Protein AF-A0A1B6MIZ5-F1 (afdb_monomer)

Sequence (122 aa):
IVLDSMLKQICHKNEVNVYGFLRHIRTQRNFLVQTEEQYIFIHDALLEAITCSESSLSAECLAHLLNTSALSDRSHQHWKKLETHFQALTAFQPKDYNLVSANKACNQLKNRSQQFVPVECS

InterPro domains:
  IPR000242 Tyrosine-specific protein phosphatase, PTPase domain [PF00102] (1-48)
  IPR000242 Tyrosine-specific protein phosphatase, PTPase domain [PR00700] (16-31)
  IPR000242 Tyrosine-specific protein phosphatase, PTPase domain [PR00700] (32-42)
  IPR000242 Tyrosine-specific protein phosphatase, PTPase domain [PS50055] (1-49)
  IPR000387 Tyrosine-specific protein phosphatases domain [PS50056] (1-40)
  IPR029021 Protein-tyrosine phosphatase-like [G3DSA:3.90.190.10] (1-64)
  IPR029021 Protein-tyrosine phosphatase-like [SSF52799] (1-52)
  IPR050348 Protein-Tyrosine Phosphatase [PTHR19134] (1-120)

Structure (mmCIF, N/CA/C/O backbone):
data_AF-A0A1B6MIZ5-F1
#
_entry.id   AF-A0A1B6MIZ5-F1
#
loop_
_atom_site.group_PDB
_atom_site.id
_atom_site.type_symbol
_atom_site.label_atom_id
_atom_site.label_alt_id
_atom_site.label_comp_id
_atom_site.label_asym_id
_atom_site.label_entity_id
_atom_site.label_seq_id
_atom_site.pdbx_PDB_ins_code
_atom_site.Cartn_x
_atom_site.Cartn_y
_atom_site.Cartn_z
_atom_site.occupancy
_atom_site.B_iso_or_equiv
_atom_site.auth_seq_id
_atom_site.auth_comp_id
_atom_site.auth_asym_id
_atom_site.auth_atom_id
_atom_site.pdbx_PDB_model_num
ATOM 1 N N . ILE A 1 1 ? 9.109 -10.045 -6.317 1.00 88.12 1 ILE A N 1
ATOM 2 C CA . ILE A 1 1 ? 9.314 -10.299 -7.768 1.00 88.12 1 ILE A CA 1
ATOM 3 C C . ILE A 1 1 ? 8.473 -9.343 -8.607 1.00 88.12 1 ILE A C 1
ATOM 5 O O . ILE A 1 1 ? 9.062 -8.491 -9.251 1.00 88.12 1 ILE A O 1
ATOM 9 N N . VAL A 1 2 ? 7.133 -9.432 -8.572 1.00 92.06 2 VAL A N 1
ATOM 10 C CA . VAL A 1 2 ? 6.260 -8.570 -9.398 1.00 92.06 2 VAL A CA 1
ATOM 11 C C . VAL A 1 2 ? 6.447 -7.089 -9.070 1.00 92.06 2 VAL A C 1
ATOM 13 O O . VAL A 1 2 ? 6.772 -6.331 -9.974 1.00 92.06 2 VAL A O 1
ATOM 16 N N . LEU A 1 3 ? 6.344 -6.700 -7.791 1.00 94.56 3 LEU A N 1
ATOM 17 C CA . LEU A 1 3 ? 6.555 -5.310 -7.363 1.00 94.56 3 LEU A CA 1
ATOM 18 C C . LEU A 1 3 ? 7.910 -4.762 -7.815 1.00 94.56 3 LEU A C 1
ATOM 20 O O . LEU A 1 3 ? 7.952 -3.777 -8.532 1.00 94.56 3 LEU A O 1
ATOM 24 N N . ASP A 1 4 ? 9.005 -5.451 -7.489 1.00 94.00 4 ASP A N 1
ATOM 25 C CA . ASP A 1 4 ? 10.358 -5.049 -7.903 1.00 94.00 4 ASP A CA 1
ATOM 26 C C . ASP A 1 4 ? 10.488 -4.854 -9.427 1.00 94.00 4 ASP A C 1
ATOM 28 O O . ASP A 1 4 ? 11.039 -3.858 -9.889 1.00 94.00 4 ASP A O 1
ATOM 32 N N . SER A 1 5 ? 9.934 -5.773 -10.225 1.00 94.56 5 SER A N 1
ATOM 33 C CA . SER A 1 5 ? 9.998 -5.675 -11.689 1.00 94.56 5 SER A CA 1
ATOM 34 C C . SER A 1 5 ? 9.150 -4.524 -12.235 1.00 94.56 5 SER A C 1
ATOM 36 O O . SER A 1 5 ? 9.586 -3.822 -13.145 1.00 94.56 5 SER A O 1
ATOM 38 N N . MET A 1 6 ? 7.959 -4.308 -11.674 1.00 95.94 6 MET A N 1
ATOM 39 C CA . MET A 1 6 ? 7.064 -3.225 -12.086 1.00 95.94 6 MET A CA 1
ATOM 40 C C . MET A 1 6 ? 7.591 -1.856 -11.661 1.00 95.94 6 MET A C 1
ATOM 42 O O . MET A 1 6 ? 7.566 -0.940 -12.474 1.00 95.94 6 MET A O 1
ATOM 46 N N . LEU A 1 7 ? 8.166 -1.726 -10.463 1.00 94.31 7 LEU A N 1
ATOM 47 C CA . LEU A 1 7 ? 8.833 -0.498 -10.024 1.00 94.31 7 LEU A CA 1
ATOM 48 C C . LEU A 1 7 ? 9.999 -0.142 -10.948 1.00 94.31 7 LEU A C 1
ATOM 50 O O . LEU A 1 7 ? 10.086 0.987 -11.422 1.00 94.31 7 LEU A O 1
ATOM 54 N N . LYS A 1 8 ? 10.847 -1.117 -11.304 1.00 93.56 8 LYS A N 1
ATOM 55 C CA . LYS A 1 8 ? 11.912 -0.902 -12.297 1.00 93.56 8 LYS A CA 1
ATOM 56 C C . LYS A 1 8 ? 11.345 -0.456 -13.642 1.00 93.56 8 LYS A C 1
ATOM 58 O O . LYS A 1 8 ? 11.906 0.446 -14.257 1.00 93.56 8 LYS A O 1
ATOM 63 N N . GLN A 1 9 ? 10.256 -1.060 -14.111 1.00 94.00 9 GLN A N 1
ATOM 64 C CA . GLN A 1 9 ? 9.638 -0.676 -15.379 1.00 94.00 9 GLN A CA 1
ATOM 65 C C . GLN A 1 9 ? 9.093 0.757 -15.346 1.00 94.00 9 GLN A C 1
ATOM 67 O O . GLN A 1 9 ? 9.351 1.509 -16.283 1.00 94.00 9 GLN A O 1
ATOM 72 N N . ILE A 1 10 ? 8.429 1.149 -14.257 1.00 93.81 10 ILE A N 1
ATOM 73 C CA . ILE A 1 10 ? 7.947 2.517 -14.042 1.00 93.81 10 ILE A CA 1
ATOM 74 C C . ILE A 1 10 ? 9.124 3.497 -14.093 1.00 93.81 10 ILE A C 1
ATOM 76 O O . ILE A 1 10 ? 9.085 4.444 -14.871 1.00 93.81 10 ILE A O 1
ATOM 80 N N . CYS A 1 11 ? 10.213 3.226 -13.367 1.00 90.75 11 CYS A N 1
ATOM 81 C CA . CYS A 1 11 ? 11.382 4.109 -13.357 1.00 90.75 11 CYS A CA 1
ATOM 82 C C . CYS A 1 11 ? 12.042 4.280 -14.736 1.00 90.75 11 CYS A C 1
ATOM 84 O O . CYS A 1 11 ? 12.526 5.363 -15.045 1.00 90.75 11 CYS A O 1
ATOM 86 N N . HIS A 1 12 ? 12.099 3.226 -15.559 1.00 93.00 12 HIS A N 1
ATOM 87 C CA . HIS A 1 12 ? 12.828 3.269 -16.836 1.00 93.00 12 HIS A CA 1
ATOM 88 C C . HIS A 1 12 ? 11.960 3.658 -18.035 1.00 93.00 12 HIS A C 1
ATOM 90 O O . HIS A 1 12 ? 12.479 4.200 -19.008 1.00 93.00 12 HIS A O 1
ATOM 96 N N . LYS A 1 13 ? 10.670 3.312 -18.013 1.00 93.81 13 LYS A N 1
ATOM 97 C CA . LYS A 1 13 ? 9.771 3.418 -19.174 1.00 93.81 13 LYS A CA 1
ATOM 98 C C . LYS A 1 13 ? 8.530 4.263 -18.913 1.00 93.81 13 LYS A C 1
ATOM 100 O O . LYS A 1 13 ? 7.804 4.530 -19.859 1.00 93.81 13 LYS A O 1
ATOM 105 N N . ASN A 1 14 ? 8.285 4.666 -17.665 1.00 91.94 14 ASN A N 1
ATOM 106 C CA . ASN A 1 14 ? 7.060 5.346 -17.248 1.00 91.94 14 ASN A CA 1
ATOM 107 C C . ASN A 1 14 ? 5.778 4.573 -17.627 1.00 91.94 14 ASN A C 1
ATOM 109 O O . ASN A 1 14 ? 4.762 5.150 -18.001 1.00 91.94 14 ASN A O 1
ATOM 113 N N . GLU A 1 15 ? 5.843 3.242 -17.555 1.00 93.50 15 GLU A N 1
ATOM 114 C CA . GLU A 1 15 ? 4.757 2.334 -17.923 1.00 93.50 15 GLU A CA 1
ATOM 115 C C . GLU A 1 15 ? 4.625 1.208 -16.897 1.00 93.50 15 GLU A C 1
ATOM 117 O O . GLU A 1 15 ? 5.615 0.751 -16.320 1.00 93.50 15 GLU A O 1
ATOM 122 N N . VAL A 1 16 ? 3.405 0.692 -16.735 1.00 94.56 16 VAL A N 1
ATOM 123 C CA . VAL A 1 16 ? 3.110 -0.458 -15.875 1.00 94.56 16 VAL A CA 1
ATOM 124 C C . VAL A 1 16 ? 2.227 -1.466 -16.615 1.00 94.56 16 VAL A C 1
ATOM 126 O O . VAL A 1 16 ? 1.235 -1.103 -17.241 1.00 94.56 16 VAL A O 1
ATOM 129 N N . ASN A 1 17 ? 2.584 -2.754 -16.563 1.00 94.88 17 ASN A N 1
ATOM 130 C CA . ASN A 1 17 ? 1.787 -3.831 -17.159 1.00 94.88 17 ASN A CA 1
ATOM 131 C C . ASN A 1 17 ? 1.808 -5.088 -16.278 1.00 94.88 17 ASN A C 1
ATOM 133 O O . ASN A 1 17 ? 2.443 -6.098 -16.600 1.00 94.88 17 ASN A O 1
ATOM 137 N N . VAL A 1 18 ? 1.089 -5.021 -15.155 1.00 95.62 18 VAL A N 1
ATOM 138 C CA . VAL A 1 18 ? 1.015 -6.110 -14.167 1.00 95.62 18 VAL A CA 1
ATOM 139 C C . VAL A 1 18 ? 0.460 -7.396 -14.790 1.00 95.62 18 VAL A C 1
ATOM 141 O O . VAL A 1 18 ? 1.012 -8.476 -14.573 1.00 95.62 18 VAL A O 1
ATOM 144 N N . TYR A 1 19 ? -0.594 -7.292 -15.607 1.00 95.25 19 TYR A N 1
ATOM 145 C CA . TYR A 1 19 ? -1.225 -8.442 -16.259 1.00 95.25 19 TYR A CA 1
ATOM 146 C C . TYR A 1 19 ? -0.266 -9.161 -17.214 1.00 95.25 19 TYR A C 1
ATOM 148 O O . TYR A 1 19 ? -0.063 -10.372 -17.100 1.00 95.25 19 TYR A O 1
ATOM 156 N N . GLY A 1 20 ? 0.348 -8.419 -18.140 1.00 94.81 20 GLY A N 1
ATOM 157 C CA . GLY A 1 20 ? 1.277 -8.969 -19.124 1.00 94.81 20 GLY A CA 1
ATOM 158 C C . GLY A 1 20 ? 2.493 -9.607 -18.458 1.00 94.81 20 GLY A C 1
ATOM 159 O O . GLY A 1 20 ? 2.891 -10.713 -18.829 1.00 94.81 20 GLY A O 1
ATOM 160 N N . PHE A 1 21 ? 3.022 -8.963 -17.415 1.00 95.00 21 PHE A N 1
ATOM 161 C CA . PHE A 1 21 ? 4.129 -9.499 -16.631 1.00 95.00 21 PHE A CA 1
ATOM 162 C C . PHE A 1 21 ? 3.759 -10.807 -15.922 1.00 95.00 21 PHE A C 1
ATOM 164 O O . PHE A 1 21 ? 4.483 -11.797 -16.036 1.00 95.00 21 PHE A O 1
ATOM 171 N N . LEU A 1 22 ? 2.611 -10.848 -15.235 1.00 95.12 22 LEU A N 1
ATOM 172 C CA . LEU A 1 22 ? 2.138 -12.053 -14.551 1.00 95.12 22 LEU A CA 1
ATOM 173 C C . LEU A 1 22 ? 1.857 -13.201 -15.521 1.00 95.12 22 LEU A C 1
ATOM 175 O O . LEU A 1 22 ? 2.208 -14.344 -15.229 1.00 95.12 22 LEU A O 1
ATOM 179 N N . ARG A 1 23 ? 1.265 -12.908 -16.685 1.00 94.44 23 ARG A N 1
ATOM 180 C CA . ARG A 1 23 ? 1.041 -13.898 -17.744 1.00 94.44 23 ARG A CA 1
ATOM 181 C C . ARG A 1 23 ? 2.357 -14.511 -18.219 1.00 94.44 23 ARG A C 1
ATOM 183 O O . ARG A 1 23 ? 2.422 -15.724 -18.380 1.00 94.44 23 ARG A O 1
ATOM 190 N N . HIS A 1 24 ? 3.391 -13.693 -18.416 1.00 94.12 24 HIS A N 1
ATOM 191 C CA . HIS A 1 24 ? 4.708 -14.164 -18.836 1.00 94.12 24 HIS A CA 1
ATOM 192 C C . HIS A 1 24 ? 5.397 -14.998 -17.749 1.00 94.12 24 HIS A C 1
ATOM 194 O O . HIS A 1 24 ? 5.799 -16.128 -17.996 1.00 94.12 24 HIS A O 1
ATOM 200 N N . ILE A 1 25 ? 5.505 -14.491 -16.521 1.00 93.44 25 ILE A N 1
ATOM 201 C CA . ILE A 1 25 ? 6.286 -15.178 -15.482 1.00 93.44 25 ILE A CA 1
ATOM 202 C C . ILE A 1 25 ? 5.623 -16.473 -14.990 1.00 93.44 25 ILE A C 1
ATOM 204 O O . ILE A 1 25 ? 6.315 -17.401 -14.566 1.00 93.44 25 ILE A O 1
ATOM 208 N N . ARG A 1 26 ? 4.293 -16.589 -15.112 1.00 95.00 26 ARG A N 1
ATOM 209 C CA . ARG A 1 26 ? 3.576 -17.839 -14.832 1.00 95.00 26 ARG A CA 1
ATOM 210 C C . ARG A 1 26 ? 3.954 -18.976 -15.780 1.00 95.00 26 ARG A C 1
ATOM 212 O O . ARG A 1 26 ? 3.794 -20.117 -15.381 1.00 95.00 26 ARG A O 1
ATOM 219 N N . THR A 1 27 ? 4.514 -18.708 -16.966 1.00 94.31 27 THR A N 1
ATOM 220 C CA . THR A 1 27 ? 5.040 -19.784 -17.830 1.00 94.31 27 THR A CA 1
ATOM 221 C C . THR A 1 27 ? 6.330 -20.399 -17.284 1.00 94.31 27 THR A C 1
ATOM 223 O O . THR A 1 27 ? 6.693 -21.496 -17.688 1.00 94.31 27 THR A O 1
ATOM 226 N N . GLN A 1 28 ? 7.042 -19.683 -16.406 1.00 92.56 28 GLN A N 1
ATOM 227 C CA . GLN A 1 28 ? 8.292 -20.128 -15.778 1.00 92.56 28 GLN A CA 1
ATOM 228 C C . GLN A 1 28 ? 8.037 -20.745 -14.399 1.00 92.56 28 GLN A C 1
ATOM 230 O O . GLN A 1 28 ? 8.697 -21.702 -14.002 1.00 92.56 28 GLN A O 1
ATOM 235 N N . ARG A 1 29 ? 7.072 -20.193 -13.651 1.00 93.50 29 ARG A N 1
ATOM 236 C CA . ARG A 1 29 ? 6.670 -20.685 -12.331 1.00 93.50 29 ARG A CA 1
ATOM 237 C C . ARG A 1 29 ? 5.162 -20.547 -12.144 1.00 93.50 29 ARG A C 1
ATOM 239 O O . ARG A 1 29 ? 4.646 -19.444 -11.957 1.00 93.50 29 ARG A O 1
ATOM 246 N N . ASN A 1 30 ? 4.470 -21.683 -12.139 1.00 83.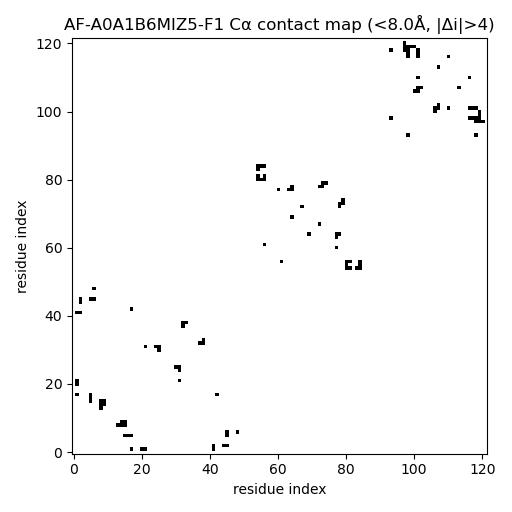31 30 ASN A N 1
ATOM 247 C CA . ASN A 1 30 ? 3.027 -21.732 -11.918 1.00 83.31 30 ASN A CA 1
ATOM 248 C C . ASN A 1 30 ? 2.653 -21.217 -10.515 1.00 83.31 30 ASN A C 1
ATOM 250 O O . ASN A 1 30 ? 3.463 -21.237 -9.586 1.00 83.31 30 ASN A O 1
ATOM 254 N N . PHE A 1 31 ? 1.400 -20.775 -10.371 1.00 83.88 31 PHE A N 1
ATOM 255 C CA . PHE A 1 31 ? 0.802 -20.333 -9.105 1.00 83.88 31 PHE A CA 1
ATOM 256 C C . PHE A 1 31 ? 1.458 -19.106 -8.441 1.00 83.88 31 PHE A C 1
ATOM 258 O O . PHE A 1 31 ? 1.404 -18.951 -7.221 1.00 83.88 31 PHE A O 1
ATOM 265 N N . LEU A 1 32 ? 2.057 -18.207 -9.228 1.00 89.12 32 LEU A N 1
ATOM 266 C CA . LEU A 1 32 ? 2.414 -16.863 -8.763 1.00 89.12 32 LEU A CA 1
ATOM 267 C C . LEU A 1 32 ? 1.166 -15.977 -8.674 1.00 89.12 32 LEU A C 1
ATOM 269 O O . LEU A 1 32 ? 0.420 -15.917 -9.652 1.00 89.12 32 LEU A O 1
ATOM 273 N N . VAL A 1 33 ? 0.996 -15.267 -7.548 1.00 91.50 33 VAL A N 1
ATOM 274 C CA . VAL A 1 33 ? -0.160 -14.398 -7.228 1.00 91.50 33 VAL A CA 1
ATOM 275 C C . VAL A 1 33 ? -1.471 -15.170 -7.377 1.00 91.50 33 VAL A C 1
ATOM 277 O O . VAL A 1 33 ? -2.016 -15.280 -8.470 1.00 91.50 33 VAL A O 1
ATOM 280 N N . GLN A 1 34 ? -1.926 -15.797 -6.299 1.00 93.00 34 GLN A N 1
ATOM 281 C CA . GLN A 1 34 ? -2.984 -16.814 -6.359 1.00 93.00 34 GLN A CA 1
ATOM 282 C C . GLN A 1 34 ? -4.367 -16.261 -6.052 1.00 93.00 34 GLN A C 1
ATOM 284 O O . GLN A 1 34 ? -5.357 -16.839 -6.490 1.00 93.00 34 GLN A O 1
ATOM 289 N N . THR A 1 35 ? -4.425 -15.164 -5.307 1.00 95.56 35 THR A N 1
ATOM 290 C CA . THR A 1 35 ? -5.680 -14.594 -4.834 1.00 95.56 35 THR A CA 1
ATOM 291 C C . THR A 1 35 ? -5.899 -13.216 -5.435 1.00 95.56 35 THR A C 1
ATOM 293 O O . THR A 1 35 ? -4.955 -12.546 -5.874 1.00 95.56 35 THR A O 1
ATOM 296 N N . GLU A 1 36 ? -7.161 -12.806 -5.476 1.00 95.38 36 GLU A N 1
ATOM 297 C CA . GLU A 1 36 ? -7.542 -11.477 -5.934 1.00 95.38 36 GLU A CA 1
ATOM 298 C C . GLU A 1 36 ? -6.923 -10.401 -5.037 1.00 95.38 36 GLU A C 1
ATOM 300 O O . GLU A 1 36 ? -6.365 -9.431 -5.538 1.00 95.38 36 GLU A O 1
ATOM 305 N N . GLU A 1 37 ? -6.890 -10.629 -3.726 1.00 95.19 37 GLU A N 1
ATOM 306 C CA . GLU A 1 37 ? -6.330 -9.704 -2.741 1.00 95.19 37 GLU A CA 1
ATOM 307 C C . GLU A 1 37 ? -4.839 -9.457 -2.985 1.00 95.19 37 GLU A C 1
ATOM 309 O O . GLU A 1 37 ? -4.378 -8.322 -2.912 1.00 95.19 37 GLU A O 1
ATOM 314 N N . GLN A 1 38 ? -4.073 -10.492 -3.348 1.00 95.50 38 GLN A N 1
ATOM 315 C CA . GLN A 1 38 ? -2.664 -10.326 -3.717 1.00 95.50 38 GLN A CA 1
ATOM 316 C C . GLN A 1 38 ? -2.499 -9.510 -5.002 1.00 95.50 38 GLN A C 1
ATOM 318 O O . GLN A 1 38 ? -1.525 -8.771 -5.144 1.00 95.50 38 GLN A O 1
ATOM 323 N N . TYR A 1 39 ? -3.418 -9.664 -5.957 1.00 96.12 39 TYR A N 1
ATOM 324 C CA . TYR A 1 39 ? -3.398 -8.904 -7.202 1.00 96.12 39 TYR A CA 1
ATOM 325 C C . TYR A 1 39 ? -3.757 -7.433 -6.962 1.00 96.12 39 TYR A C 1
ATOM 327 O O . TYR A 1 39 ? -3.043 -6.561 -7.451 1.00 96.12 39 TYR A O 1
ATOM 335 N N . ILE A 1 40 ? -4.796 -7.165 -6.165 1.00 95.94 40 ILE A N 1
ATOM 336 C CA . ILE A 1 40 ? -5.191 -5.819 -5.724 1.00 95.94 40 ILE A CA 1
ATOM 337 C C . ILE A 1 40 ? -4.031 -5.153 -4.982 1.00 95.94 40 ILE A C 1
ATOM 339 O O . ILE A 1 40 ? -3.598 -4.074 -5.376 1.00 95.94 40 ILE A O 1
ATOM 343 N N . PHE A 1 41 ? -3.434 -5.849 -4.010 1.00 96.25 41 PHE A N 1
ATOM 344 C CA . PHE A 1 41 ? -2.303 -5.338 -3.237 1.00 96.25 41 PHE A CA 1
ATOM 345 C C . PHE A 1 41 ? -1.120 -4.912 -4.116 1.00 96.25 41 PHE A C 1
ATOM 347 O O . PHE A 1 41 ? -0.451 -3.925 -3.825 1.00 96.25 41 PHE A O 1
ATOM 354 N N . ILE A 1 42 ? -0.846 -5.634 -5.209 1.00 97.00 42 ILE A N 1
ATOM 355 C CA . ILE A 1 42 ? 0.219 -5.243 -6.141 1.00 97.00 42 ILE A CA 1
ATOM 356 C C . ILE A 1 42 ? -0.087 -3.889 -6.782 1.00 97.00 42 ILE A C 1
ATOM 358 O O . ILE A 1 42 ? 0.819 -3.070 -6.899 1.00 97.00 42 ILE A O 1
ATOM 362 N N . HIS A 1 43 ? -1.328 -3.654 -7.205 1.00 97.00 43 HIS A N 1
ATOM 363 C CA . HIS A 1 43 ? -1.718 -2.369 -7.790 1.00 97.00 43 HIS A CA 1
ATOM 364 C C . HIS A 1 43 ? -1.688 -1.249 -6.756 1.00 97.00 43 HIS A C 1
ATOM 366 O O . HIS A 1 43 ? -1.118 -0.201 -7.047 1.00 97.00 43 HIS A O 1
ATOM 372 N N . ASP A 1 44 ? -2.205 -1.494 -5.553 1.00 95.38 44 ASP A N 1
ATOM 373 C CA . ASP A 1 44 ? -2.202 -0.513 -4.464 1.00 95.38 44 ASP A CA 1
ATOM 374 C C . ASP A 1 44 ? -0.772 -0.104 -4.089 1.00 95.38 44 ASP A C 1
ATOM 376 O O . ASP A 1 44 ? -0.455 1.083 -4.046 1.00 95.38 44 ASP A O 1
ATOM 380 N N . ALA A 1 45 ? 0.131 -1.073 -3.924 1.00 95.12 45 ALA A N 1
ATOM 381 C CA . ALA A 1 45 ? 1.529 -0.802 -3.600 1.00 95.12 45 ALA A CA 1
ATOM 382 C C . ALA A 1 45 ? 2.277 -0.075 -4.735 1.00 95.12 45 ALA A C 1
ATOM 384 O O . ALA A 1 45 ? 3.161 0.741 -4.472 1.00 95.12 45 ALA A O 1
ATOM 385 N N . LEU A 1 46 ? 1.950 -0.348 -6.005 1.00 95.38 46 LEU A N 1
ATOM 386 C CA . LEU A 1 46 ? 2.532 0.384 -7.137 1.00 95.38 46 LEU A CA 1
ATOM 387 C C . LEU A 1 46 ? 2.001 1.816 -7.216 1.00 95.38 46 LEU A C 1
ATOM 389 O O . LEU A 1 46 ? 2.784 2.733 -7.455 1.00 95.38 46 LEU A O 1
ATOM 393 N N . LEU A 1 47 ? 0.702 2.012 -6.991 1.00 92.94 47 LEU A N 1
ATOM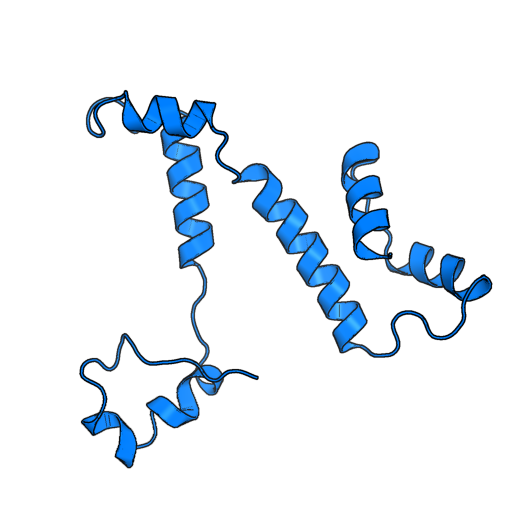 394 C CA . LEU A 1 47 ? 0.089 3.334 -6.924 1.00 92.94 47 LEU A CA 1
ATOM 395 C C . LEU A 1 47 ? 0.698 4.163 -5.788 1.00 92.94 47 LEU A C 1
ATOM 397 O O . LEU A 1 47 ? 1.056 5.323 -6.000 1.00 92.94 47 LEU A O 1
ATOM 401 N N . GLU A 1 48 ? 0.858 3.563 -4.608 1.00 89.81 48 GLU A N 1
ATOM 402 C CA . GLU A 1 48 ? 1.502 4.197 -3.460 1.00 89.81 48 GLU A CA 1
ATOM 403 C C . GLU A 1 48 ? 2.940 4.594 -3.797 1.00 89.81 48 GLU A C 1
ATOM 405 O O . GLU A 1 48 ? 3.315 5.746 -3.606 1.00 89.81 48 GLU A O 1
ATOM 410 N N . ALA A 1 49 ? 3.733 3.690 -4.375 1.00 90.06 49 ALA A N 1
ATOM 411 C CA . ALA A 1 49 ? 5.113 3.991 -4.742 1.00 90.06 49 ALA A CA 1
ATOM 412 C C . ALA A 1 49 ? 5.226 5.139 -5.763 1.00 90.06 49 ALA A C 1
ATOM 414 O O . ALA A 1 49 ? 6.101 5.993 -5.621 1.00 90.06 49 ALA A O 1
ATOM 415 N N . ILE A 1 50 ? 4.336 5.188 -6.762 1.00 89.25 50 ILE A N 1
ATOM 416 C CA . ILE A 1 50 ? 4.280 6.284 -7.743 1.00 89.25 50 ILE A CA 1
ATOM 417 C C . ILE A 1 50 ? 3.943 7.606 -7.045 1.00 89.25 50 ILE A C 1
ATOM 419 O O . ILE A 1 50 ? 4.628 8.604 -7.247 1.00 89.25 50 ILE A O 1
ATOM 423 N N . THR A 1 51 ? 2.922 7.597 -6.188 1.00 85.69 51 THR A N 1
ATOM 424 C CA . THR A 1 51 ? 2.427 8.800 -5.502 1.00 85.69 51 THR A CA 1
ATOM 425 C C . THR A 1 51 ? 3.446 9.329 -4.486 1.00 85.69 51 THR A C 1
ATOM 427 O O . THR A 1 51 ? 3.717 10.526 -4.429 1.00 85.69 51 THR A O 1
ATOM 430 N N . CYS A 1 52 ? 4.067 8.437 -3.710 1.00 80.69 52 CYS A N 1
ATOM 431 C CA . CYS A 1 52 ? 5.019 8.786 -2.656 1.00 80.69 52 CYS A CA 1
ATOM 432 C C . CYS A 1 52 ? 6.405 9.180 -3.186 1.00 80.69 52 CYS A C 1
ATOM 434 O O . CYS A 1 52 ? 7.142 9.895 -2.502 1.00 80.69 52 CYS A O 1
ATOM 436 N N . SER A 1 53 ? 6.780 8.741 -4.395 1.00 75.38 53 SER A N 1
ATOM 437 C CA . SER A 1 53 ? 8.068 9.102 -5.001 1.00 75.38 53 SER A CA 1
ATOM 438 C C . SER A 1 53 ? 8.236 10.622 -5.115 1.00 75.38 53 SER A C 1
ATOM 440 O O . SER A 1 53 ? 9.335 11.137 -4.903 1.00 75.38 53 SER A O 1
ATOM 442 N N . GLU A 1 54 ? 7.159 11.355 -5.403 1.00 67.06 54 GLU A N 1
ATOM 443 C CA . GLU A 1 54 ? 7.195 12.814 -5.562 1.00 67.06 54 GLU A CA 1
ATOM 444 C C . GLU A 1 54 ? 7.245 13.574 -4.226 1.00 67.06 54 GLU A C 1
ATOM 446 O O . GLU A 1 54 ? 7.778 14.686 -4.163 1.00 67.06 54 GLU A O 1
ATOM 451 N N . SER A 1 55 ? 6.735 12.972 -3.146 1.00 68.94 55 SER A N 1
ATOM 452 C CA . SER A 1 55 ? 6.645 13.588 -1.815 1.00 68.94 55 SER A CA 1
ATOM 453 C C . SER A 1 55 ? 7.828 13.281 -0.893 1.00 68.94 55 SER A C 1
ATOM 455 O O . SER A 1 55 ? 7.872 13.781 0.232 1.00 68.94 55 SER A O 1
ATOM 457 N N . SER A 1 56 ? 8.788 12.463 -1.331 1.00 72.25 56 SER A N 1
ATOM 458 C CA . SER A 1 56 ? 9.963 12.136 -0.519 1.00 72.25 56 SER A CA 1
ATOM 459 C C . SER A 1 56 ? 10.831 13.377 -0.250 1.00 72.25 56 SER A C 1
ATOM 461 O O . SER A 1 56 ? 11.208 14.136 -1.149 1.00 72.25 56 SER A O 1
ATOM 463 N N . LEU A 1 57 ? 11.136 13.610 1.029 1.00 80.94 57 LEU A N 1
ATOM 464 C CA . LEU A 1 57 ? 12.010 14.698 1.459 1.00 80.94 57 LEU A CA 1
ATOM 465 C C . LEU A 1 57 ? 13.455 14.204 1.468 1.00 80.94 57 LEU A C 1
ATOM 467 O O . LEU A 1 57 ? 13.800 13.285 2.209 1.00 80.94 57 LEU A O 1
ATOM 471 N N . SER A 1 58 ? 14.308 14.826 0.656 1.00 85.06 58 SER A N 1
ATOM 472 C CA . SER A 1 58 ? 15.739 14.528 0.656 1.00 85.06 58 SER A CA 1
ATOM 473 C C . SER A 1 58 ? 16.435 15.108 1.895 1.00 85.06 58 SER A C 1
ATOM 475 O O . SER A 1 58 ? 15.919 16.024 2.547 1.00 85.06 58 SER A O 1
ATOM 477 N N . ALA A 1 59 ? 17.630 14.607 2.213 1.00 87.00 59 ALA A N 1
ATOM 478 C CA . ALA A 1 59 ? 18.424 15.117 3.331 1.00 87.00 59 ALA A CA 1
ATOM 479 C C . ALA A 1 59 ? 18.746 16.613 3.165 1.00 87.00 59 ALA A C 1
ATOM 481 O O . ALA A 1 59 ? 18.704 17.370 4.133 1.00 87.00 59 ALA A O 1
ATOM 482 N N . GLU A 1 60 ? 18.983 17.060 1.930 1.00 85.44 60 GLU A N 1
ATOM 483 C CA . GLU A 1 60 ? 19.226 18.465 1.591 1.00 85.44 60 GLU A CA 1
ATOM 484 C C . GLU A 1 60 ? 17.978 19.317 1.846 1.00 85.44 60 GLU A C 1
ATOM 486 O O . GLU A 1 60 ? 18.069 20.405 2.414 1.00 85.44 60 GLU A O 1
ATOM 491 N N . CYS A 1 61 ? 16.800 18.798 1.480 1.00 84.94 61 CYS A N 1
ATOM 492 C CA . CYS A 1 61 ? 15.521 19.450 1.745 1.00 84.94 61 CYS A CA 1
ATOM 493 C C . CYS A 1 61 ? 15.301 19.634 3.254 1.00 84.94 61 CYS A C 1
ATOM 495 O O . CYS A 1 61 ? 14.906 20.713 3.689 1.00 84.94 61 CYS A O 1
ATOM 497 N N . LEU A 1 62 ? 15.584 18.605 4.058 1.00 85.81 62 LEU A N 1
ATOM 498 C CA . LEU A 1 62 ? 15.462 18.669 5.516 1.00 85.81 62 LEU A CA 1
ATOM 499 C C . LEU A 1 62 ? 16.472 19.639 6.137 1.00 85.81 62 LEU A C 1
ATOM 501 O O . LEU A 1 62 ? 16.091 20.456 6.972 1.00 85.81 62 LEU A O 1
ATOM 505 N N . ALA A 1 63 ? 17.734 19.600 5.706 1.00 87.31 63 ALA A N 1
ATOM 506 C CA . ALA A 1 63 ? 18.761 20.523 6.182 1.00 87.31 63 ALA A CA 1
ATOM 507 C C . ALA A 1 63 ? 18.379 21.984 5.899 1.00 87.31 63 ALA A C 1
ATOM 509 O O . ALA A 1 63 ? 18.518 22.841 6.770 1.00 87.31 63 ALA A O 1
ATOM 510 N N . HIS A 1 64 ? 17.835 22.267 4.713 1.00 85.50 64 HIS A N 1
ATOM 511 C CA . HIS A 1 64 ? 17.321 23.595 4.389 1.00 85.50 64 HIS A CA 1
ATOM 512 C C . HIS A 1 64 ? 16.162 23.994 5.311 1.00 85.50 64 HIS A C 1
ATOM 514 O O . HIS A 1 64 ? 16.170 25.087 5.867 1.00 85.50 64 HIS A O 1
ATOM 520 N N . LEU A 1 65 ? 15.172 23.119 5.506 1.00 85.88 65 LEU A N 1
ATOM 521 C CA . LEU A 1 65 ? 14.012 23.398 6.362 1.00 85.88 65 LEU A CA 1
ATOM 522 C C . LEU A 1 65 ? 14.394 23.679 7.823 1.00 85.88 65 LEU A C 1
ATOM 524 O O . LEU A 1 65 ? 13.744 24.499 8.463 1.00 85.88 65 LEU A O 1
ATOM 528 N N . LEU A 1 66 ? 15.432 23.019 8.343 1.00 86.25 66 LEU A N 1
ATOM 529 C CA . LEU A 1 66 ? 15.920 23.222 9.711 1.00 86.25 66 LEU A CA 1
ATOM 530 C C . LEU A 1 66 ? 16.734 24.514 9.867 1.00 86.25 66 LEU A C 1
ATOM 532 O O . LEU A 1 66 ? 16.665 25.157 10.913 1.00 86.25 66 LEU A O 1
ATOM 536 N N 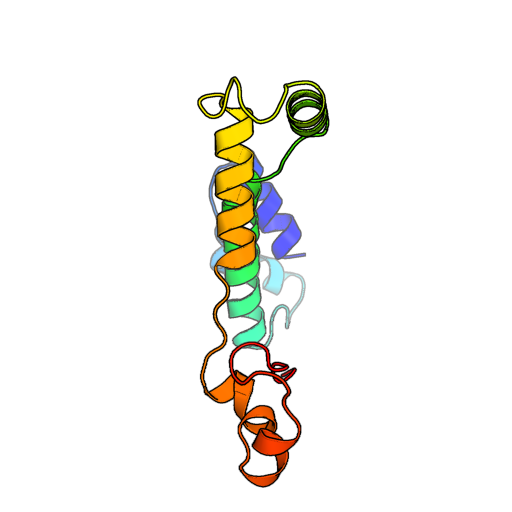. ASN A 1 67 ? 17.499 24.891 8.840 1.00 84.56 67 ASN A N 1
ATOM 537 C CA . ASN A 1 67 ? 18.374 26.066 8.872 1.00 84.56 67 ASN A CA 1
ATOM 538 C C . ASN A 1 67 ? 17.649 27.370 8.501 1.00 84.56 67 ASN A C 1
ATOM 540 O O . ASN A 1 67 ? 18.088 28.454 8.884 1.00 84.56 67 ASN A O 1
ATOM 544 N N . THR A 1 68 ? 16.542 27.292 7.763 1.00 78.00 68 THR A N 1
ATOM 545 C CA . THR A 1 68 ? 15.685 28.444 7.476 1.00 78.00 68 THR A CA 1
ATOM 546 C C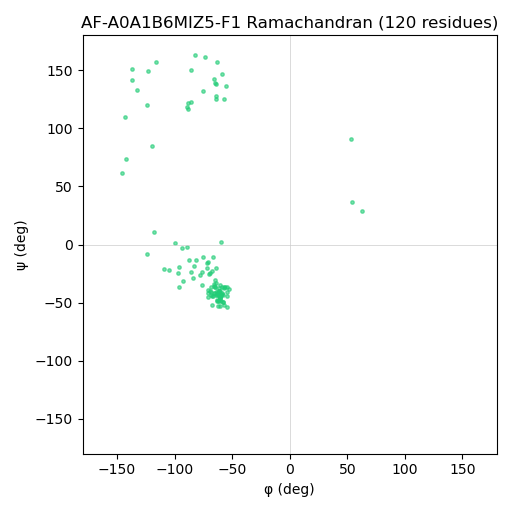 . THR A 1 68 ? 14.690 28.635 8.617 1.00 78.00 68 THR A C 1
ATOM 548 O O . THR A 1 68 ? 13.904 27.742 8.921 1.00 78.00 68 THR A O 1
ATOM 551 N N . SER A 1 69 ? 14.671 29.813 9.249 1.00 65.06 69 SER A N 1
ATOM 552 C CA . SER A 1 69 ? 13.671 30.109 10.280 1.00 65.06 69 SER A CA 1
ATOM 553 C C . SER A 1 69 ? 12.261 29.946 9.704 1.00 65.06 69 SER A C 1
ATOM 555 O O . SER A 1 69 ? 11.922 30.587 8.710 1.00 65.06 69 SER A O 1
ATOM 557 N N . ALA A 1 70 ? 11.429 29.120 10.347 1.00 61.47 70 ALA A N 1
ATOM 558 C CA . ALA A 1 70 ? 10.136 28.636 9.847 1.00 61.47 70 ALA A CA 1
ATOM 559 C C . ALA A 1 70 ? 9.075 29.714 9.515 1.00 61.47 70 ALA A C 1
ATOM 561 O O . ALA A 1 70 ? 7.946 29.366 9.173 1.00 61.47 70 ALA A O 1
ATOM 562 N N . LEU A 1 71 ? 9.392 31.004 9.647 1.00 58.16 71 LEU A N 1
ATOM 563 C CA . LEU A 1 71 ? 8.484 32.138 9.462 1.00 58.16 71 LEU A CA 1
ATOM 564 C C . LEU A 1 71 ? 8.774 32.969 8.203 1.00 58.16 71 LEU A C 1
ATOM 566 O O . LEU A 1 71 ? 7.880 33.669 7.744 1.00 58.16 71 LEU A O 1
ATOM 570 N N . SER A 1 72 ? 9.981 32.906 7.636 1.00 62.75 72 SER A N 1
ATOM 571 C CA . SER A 1 72 ? 10.415 33.851 6.594 1.00 62.75 72 SER A CA 1
ATOM 572 C C . SER A 1 72 ? 10.244 33.352 5.160 1.00 62.75 72 SER A C 1
ATOM 574 O O . SER A 1 72 ? 10.185 34.183 4.261 1.00 62.75 72 SER A O 1
ATOM 576 N N . ASP A 1 73 ? 10.106 32.041 4.924 1.00 67.75 73 ASP A N 1
ATOM 577 C CA . ASP A 1 73 ? 9.975 31.521 3.555 1.00 67.75 73 ASP A CA 1
ATOM 578 C C . ASP A 1 73 ? 9.062 30.288 3.426 1.00 67.75 73 ASP A C 1
ATOM 580 O O . ASP A 1 73 ? 9.449 29.204 2.989 1.00 67.75 73 ASP A O 1
ATOM 584 N N . ARG A 1 74 ? 7.785 30.461 3.787 1.00 71.62 74 ARG A N 1
ATOM 585 C CA . ARG A 1 74 ? 6.722 29.470 3.512 1.00 71.62 74 ARG A CA 1
ATOM 586 C C . ARG A 1 74 ? 6.416 29.318 2.016 1.00 71.62 74 ARG A C 1
ATOM 588 O O . ARG A 1 74 ? 5.685 28.409 1.631 1.00 71.62 74 ARG A O 1
ATOM 595 N N . SER A 1 75 ? 6.953 30.209 1.179 1.00 75.50 75 SER A N 1
ATOM 596 C CA . SER A 1 75 ? 6.790 30.176 -0.275 1.00 75.50 75 SER A CA 1
ATOM 597 C C . SER A 1 75 ? 7.778 29.233 -0.969 1.00 75.50 75 SER A C 1
ATOM 599 O O . SER A 1 75 ? 7.514 28.801 -2.098 1.00 75.50 75 SER A O 1
ATOM 601 N N . HIS A 1 76 ? 8.865 28.871 -0.276 1.00 83.69 76 HIS A N 1
ATOM 602 C CA . HIS A 1 76 ? 9.929 28.025 -0.794 1.00 83.69 76 HIS A CA 1
ATOM 603 C C . HIS A 1 76 ? 9.432 26.651 -1.250 1.00 83.69 76 HIS A C 1
ATOM 605 O O . HIS A 1 76 ? 8.557 26.031 -0.635 1.00 83.69 76 HIS A O 1
ATOM 611 N N . GLN A 1 77 ? 10.071 26.110 -2.288 1.00 83.88 77 GLN A N 1
ATOM 612 C CA . GLN A 1 77 ? 9.759 24.784 -2.825 1.00 83.88 77 GLN A CA 1
ATOM 613 C C . GLN A 1 77 ? 9.872 23.679 -1.760 1.00 83.88 77 GLN A C 1
ATOM 615 O O . GLN A 1 77 ? 9.047 22.768 -1.733 1.00 83.88 77 GLN A O 1
ATOM 620 N N . HIS A 1 78 ? 10.851 23.771 -0.855 1.00 84.88 78 HIS A N 1
ATOM 621 C CA . HIS A 1 78 ? 11.013 22.811 0.246 1.00 84.88 78 HIS A CA 1
ATOM 622 C C . HIS A 1 78 ? 9.844 22.846 1.236 1.00 84.88 78 HIS A C 1
ATOM 624 O O . HIS A 1 78 ? 9.422 21.791 1.705 1.00 84.88 78 HIS A O 1
ATOM 630 N N . TRP A 1 79 ? 9.281 24.030 1.508 1.00 86.38 79 TRP A N 1
ATOM 631 C CA . TRP A 1 79 ? 8.122 24.145 2.391 1.00 86.38 79 TRP A CA 1
ATOM 632 C C . TRP A 1 79 ? 6.870 23.530 1.757 1.00 86.38 79 TRP A C 1
ATOM 634 O O . TRP A 1 79 ? 6.138 22.796 2.413 1.00 86.38 79 TRP A O 1
ATOM 644 N N . LYS A 1 80 ? 6.670 23.746 0.450 1.00 85.62 80 LYS A N 1
ATOM 645 C CA . LYS A 1 80 ? 5.589 23.096 -0.308 1.00 85.62 80 LYS A CA 1
ATOM 646 C C . LYS A 1 80 ? 5.714 21.572 -0.297 1.00 85.62 80 LYS A C 1
ATOM 648 O O . LYS A 1 80 ? 4.723 20.895 -0.060 1.00 85.62 80 LYS A O 1
ATOM 653 N N . LYS A 1 81 ? 6.923 21.031 -0.494 1.00 85.69 81 LYS A N 1
ATOM 654 C CA . LYS A 1 81 ? 7.168 19.579 -0.414 1.00 85.69 81 LYS A CA 1
ATOM 655 C C 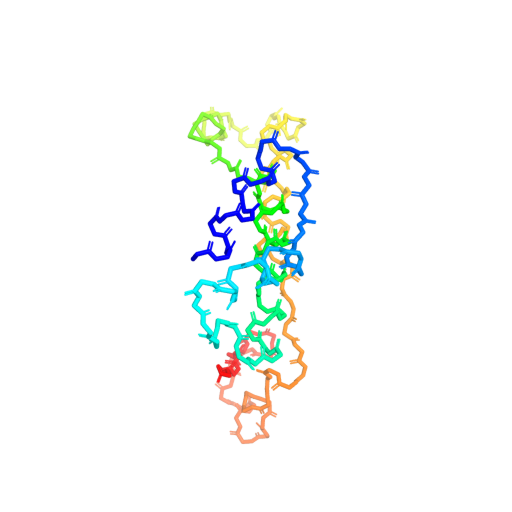. LYS A 1 81 ? 6.838 19.011 0.967 1.00 85.69 81 LYS A C 1
ATOM 657 O O . LYS A 1 81 ? 6.212 17.959 1.051 1.00 85.69 81 LYS A O 1
ATOM 662 N N . LEU A 1 82 ? 7.233 19.708 2.036 1.00 87.06 82 LEU A N 1
ATOM 663 C CA . LEU A 1 82 ? 6.899 19.317 3.407 1.00 87.06 82 LEU A CA 1
ATOM 664 C C . LEU A 1 82 ? 5.383 19.291 3.628 1.00 87.06 82 LEU A C 1
ATOM 666 O O . LEU A 1 82 ? 4.872 18.329 4.189 1.00 87.06 82 LEU A O 1
ATOM 670 N N . GLU A 1 83 ? 4.677 20.321 3.163 1.00 87.00 83 GLU A N 1
ATOM 671 C CA . GLU A 1 83 ? 3.220 20.414 3.267 1.00 87.00 83 GLU A CA 1
ATOM 672 C C . GLU A 1 83 ? 2.527 19.270 2.516 1.00 87.00 83 GLU A C 1
ATOM 674 O O . GLU A 1 83 ? 1.695 18.575 3.089 1.00 87.00 83 GLU A O 1
ATOM 679 N N . THR A 1 84 ? 2.917 19.006 1.265 1.00 86.44 84 THR A N 1
ATOM 680 C CA . THR A 1 84 ? 2.385 17.878 0.486 1.00 86.44 84 THR A CA 1
ATOM 681 C C . THR A 1 84 ? 2.627 16.543 1.189 1.00 86.44 84 THR A C 1
ATOM 683 O O . THR A 1 84 ? 1.718 15.720 1.278 1.00 86.44 84 THR A O 1
ATOM 686 N N . HIS A 1 85 ? 3.827 16.331 1.738 1.00 86.25 85 HIS A N 1
ATOM 687 C CA . HIS A 1 85 ? 4.139 15.112 2.480 1.00 86.25 85 HIS A CA 1
ATOM 688 C C . HIS A 1 85 ? 3.304 14.990 3.766 1.00 86.25 85 HIS A C 1
ATOM 690 O O . HIS A 1 85 ? 2.770 13.923 4.058 1.00 86.25 85 HIS A O 1
ATOM 696 N N . PHE A 1 86 ? 3.126 16.083 4.511 1.00 88.19 86 PHE A N 1
ATOM 697 C CA . PHE A 1 86 ? 2.292 16.106 5.713 1.00 88.19 86 PHE A CA 1
ATOM 698 C C . PHE A 1 86 ? 0.816 15.813 5.404 1.00 88.19 86 PHE A C 1
ATOM 700 O O . PHE A 1 86 ? 0.173 15.038 6.114 1.00 88.19 86 PHE A O 1
ATOM 707 N N . GLN A 1 87 ? 0.288 16.379 4.318 1.00 89.00 87 GLN A N 1
ATOM 708 C CA . GLN A 1 87 ? -1.073 16.107 3.854 1.00 89.00 87 GLN A CA 1
ATOM 709 C C . GLN A 1 87 ? -1.253 14.638 3.472 1.00 89.00 87 GLN A C 1
ATOM 711 O O . GLN A 1 87 ? -2.239 14.030 3.873 1.00 89.00 87 GLN A O 1
ATOM 716 N N . ALA A 1 88 ? -0.284 14.038 2.775 1.00 85.50 88 ALA A N 1
ATOM 717 C CA . ALA A 1 88 ? -0.322 12.616 2.443 1.00 85.50 88 ALA A CA 1
ATOM 718 C C . ALA A 1 88 ? -0.340 11.727 3.703 1.00 85.50 88 ALA A C 1
ATOM 720 O O . ALA A 1 88 ? -1.161 10.818 3.802 1.00 85.50 88 ALA A O 1
ATOM 721 N N . LEU A 1 89 ? 0.498 12.033 4.703 1.00 87.00 89 LEU A N 1
ATOM 722 C CA . LEU A 1 89 ? 0.558 11.289 5.971 1.00 87.00 89 LEU A CA 1
ATOM 723 C C . LEU A 1 89 ? -0.728 11.397 6.804 1.00 87.00 89 LEU A C 1
ATOM 725 O O . LEU A 1 89 ? -1.064 10.479 7.548 1.00 87.00 89 LEU A O 1
ATOM 729 N N . THR A 1 90 ? -1.440 12.518 6.696 1.00 90.31 90 THR A N 1
ATOM 730 C CA . THR A 1 90 ? -2.661 12.796 7.472 1.00 90.31 90 THR A CA 1
ATOM 731 C C . THR A 1 90 ? -3.954 12.542 6.694 1.00 90.31 90 THR A C 1
ATOM 733 O O . THR A 1 90 ? -5.044 12.708 7.242 1.00 90.31 90 THR A O 1
ATOM 736 N N . ALA A 1 91 ? -3.858 12.090 5.439 1.00 88.81 91 ALA A N 1
ATOM 737 C CA . ALA A 1 91 ? -5.010 11.836 4.577 1.00 88.81 91 ALA A CA 1
ATOM 738 C C . ALA A 1 91 ? -5.850 10.630 5.019 1.00 88.81 91 ALA A C 1
ATOM 740 O O . ALA A 1 91 ? -7.037 10.557 4.693 1.00 88.81 91 ALA A O 1
ATOM 741 N N . PHE A 1 92 ? -5.259 9.673 5.743 1.00 89.75 92 PHE A N 1
ATOM 742 C CA . PHE A 1 92 ? -5.987 8.490 6.185 1.00 89.75 92 PHE A CA 1
ATOM 743 C C . PHE A 1 92 ? -7.115 8.868 7.149 1.00 89.75 92 PHE A C 1
ATOM 745 O O . PHE A 1 92 ? -6.891 9.485 8.189 1.00 89.75 92 PHE A O 1
ATOM 752 N N . GLN A 1 93 ? -8.328 8.434 6.814 1.00 90.19 93 GLN A N 1
ATOM 753 C CA . GLN A 1 93 ? -9.503 8.554 7.665 1.00 90.19 93 GLN A CA 1
ATOM 754 C C . GLN A 1 93 ? -10.100 7.158 7.873 1.00 90.19 93 GLN A C 1
ATOM 756 O O . GLN A 1 93 ? -10.452 6.493 6.890 1.00 90.19 93 GLN A O 1
ATOM 761 N N . PRO A 1 94 ? -10.197 6.675 9.124 1.00 89.88 94 PRO A N 1
ATOM 762 C CA . PRO A 1 94 ? -10.787 5.375 9.389 1.00 89.88 94 PRO A CA 1
ATOM 763 C C . PRO A 1 94 ? -12.273 5.384 9.018 1.00 89.88 94 PRO A C 1
ATOM 765 O O . PRO A 1 94 ? -12.992 6.341 9.290 1.00 89.88 94 PRO A O 1
ATOM 768 N N . LYS A 1 95 ? -12.741 4.295 8.406 1.00 90.56 95 LYS A N 1
ATOM 769 C CA . LYS A 1 95 ? -14.168 4.066 8.157 1.00 90.56 95 LYS A CA 1
ATOM 770 C C . LYS A 1 95 ? -14.833 3.494 9.409 1.00 90.56 95 LYS A C 1
ATOM 772 O O . LYS A 1 95 ? -14.150 2.931 10.261 1.00 90.56 95 LYS A O 1
ATOM 777 N N . ASP A 1 96 ? -16.161 3.544 9.484 1.00 89.56 96 ASP A N 1
ATOM 778 C CA . ASP A 1 96 ? -16.915 3.082 10.662 1.00 89.56 96 ASP A CA 1
ATOM 779 C C . ASP A 1 96 ? -16.594 1.636 11.066 1.00 89.56 96 ASP A C 1
ATOM 781 O O . ASP A 1 96 ? -16.490 1.321 12.252 1.00 89.56 96 ASP A O 1
ATOM 785 N N . TYR A 1 97 ? -16.366 0.756 10.085 1.00 90.31 97 TYR A N 1
ATOM 786 C CA . TYR A 1 97 ? -16.016 -0.640 10.350 1.00 90.31 97 TYR A CA 1
ATOM 787 C C . TYR A 1 97 ? -14.628 -0.809 10.992 1.00 90.31 97 TYR A C 1
ATOM 789 O O . TYR A 1 97 ? -14.398 -1.800 11.677 1.00 90.31 97 TYR A O 1
ATOM 797 N N . ASN A 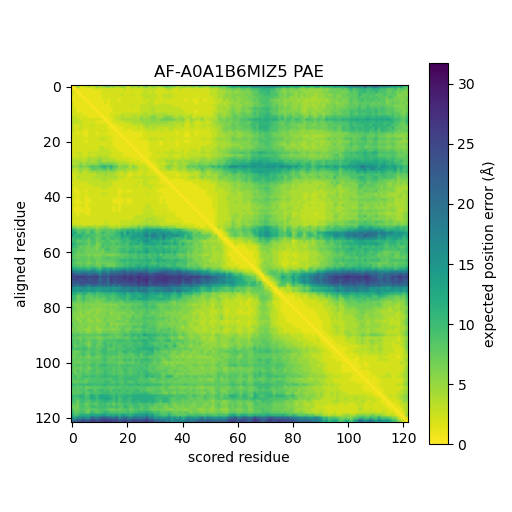1 98 ? -13.723 0.164 10.835 1.00 91.75 98 ASN A N 1
ATOM 798 C CA . ASN A 1 98 ? -12.422 0.161 11.505 1.00 91.75 98 ASN A CA 1
ATOM 799 C C . ASN A 1 98 ? -12.537 0.529 12.988 1.00 91.75 98 ASN A C 1
ATOM 801 O O . ASN A 1 98 ? -11.549 0.423 13.701 1.00 91.75 98 ASN A O 1
ATOM 805 N N . LEU A 1 99 ? -13.693 1.012 13.455 1.00 93.38 99 LEU A N 1
ATOM 806 C CA . LEU A 1 99 ? -13.860 1.583 14.796 1.00 93.38 99 LEU A CA 1
ATOM 807 C C . LEU A 1 99 ? -14.853 0.794 15.661 1.00 93.38 99 LEU A C 1
ATOM 809 O O . LEU A 1 99 ? -15.254 1.253 16.733 1.00 93.38 99 LEU A O 1
ATOM 813 N N . VAL A 1 100 ? -15.271 -0.393 15.214 1.00 93.75 100 VAL A N 1
ATOM 814 C CA . VAL A 1 100 ? -16.381 -1.147 15.814 1.00 93.75 100 VAL A CA 1
ATOM 815 C C . VAL A 1 100 ? -16.144 -1.432 17.293 1.00 93.75 100 VAL A C 1
ATOM 817 O O . VAL A 1 100 ? -17.006 -1.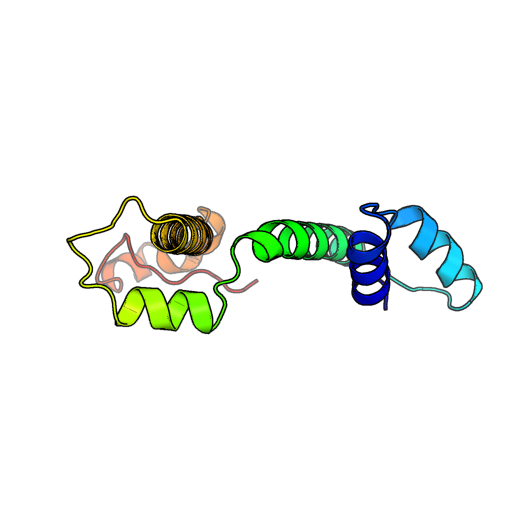118 18.113 1.00 93.75 100 VAL A O 1
ATOM 820 N N . SER A 1 101 ? -14.995 -1.996 17.680 1.00 93.62 101 SER A N 1
ATOM 821 C CA . SER A 1 101 ? -14.735 -2.314 19.088 1.00 93.62 101 SER A CA 1
ATOM 822 C C . SER A 1 101 ? -14.576 -1.075 19.951 1.00 93.62 101 SER A C 1
ATOM 824 O O . SER A 1 101 ? -15.059 -1.085 21.087 1.00 93.62 101 SER A O 1
ATOM 826 N N . ALA A 1 102 ? -13.965 -0.011 19.429 1.00 93.50 102 ALA A N 1
ATOM 827 C CA . ALA A 1 102 ? -13.834 1.249 20.152 1.00 93.50 102 ALA A CA 1
ATOM 828 C C . ALA A 1 102 ? -15.195 1.911 20.420 1.00 93.50 102 ALA A C 1
ATOM 830 O O . ALA A 1 102 ? -15.408 2.451 21.506 1.00 93.50 102 ALA A O 1
ATOM 831 N N . ASN A 1 103 ? -16.130 1.803 19.471 1.00 93.94 103 ASN A N 1
ATOM 832 C CA . ASN A 1 103 ? -17.443 2.445 19.526 1.00 93.94 103 ASN A CA 1
ATOM 833 C C . ASN A 1 103 ? -18.535 1.614 20.218 1.00 93.94 103 ASN A C 1
ATOM 835 O O . ASN A 1 103 ? -19.656 2.102 20.383 1.00 93.94 103 ASN A O 1
ATOM 839 N N . LYS A 1 104 ? -18.242 0.387 20.677 1.00 94.38 104 LYS A N 1
ATOM 840 C CA . LYS A 1 104 ? -19.180 -0.401 21.501 1.00 94.38 104 LYS A CA 1
ATOM 841 C C . LYS A 1 104 ? -19.599 0.401 22.735 1.00 94.38 104 LYS A C 1
ATOM 843 O O . LYS A 1 104 ? -18.750 0.961 23.422 1.00 94.38 104 LYS A O 1
ATOM 848 N N . ALA A 1 105 ? -20.889 0.386 23.078 1.00 95.12 105 ALA A N 1
ATOM 849 C CA . ALA A 1 105 ? -21.437 1.161 24.202 1.00 95.12 105 ALA A CA 1
ATOM 850 C C . ALA A 1 105 ? -20.685 0.930 25.531 1.00 95.12 105 ALA A C 1
ATOM 852 O O . ALA A 1 105 ? -20.423 1.868 26.277 1.00 95.12 105 ALA A O 1
ATOM 853 N N . CYS A 1 106 ? -20.255 -0.309 25.799 1.00 95.44 106 CYS A N 1
ATOM 854 C CA . CYS A 1 106 ? -19.472 -0.657 26.990 1.00 95.44 106 CYS A CA 1
ATOM 855 C C . CYS A 1 106 ? -18.018 -0.141 26.976 1.00 95.44 106 CYS A C 1
ATOM 857 O O . CYS A 1 106 ? -17.360 -0.138 28.017 1.00 95.44 106 CYS A O 1
ATOM 859 N N . ASN A 1 107 ? -17.507 0.272 25.815 1.00 95.12 107 ASN A N 1
ATOM 860 C CA . ASN A 1 107 ? -16.152 0.784 25.624 1.00 95.12 107 AS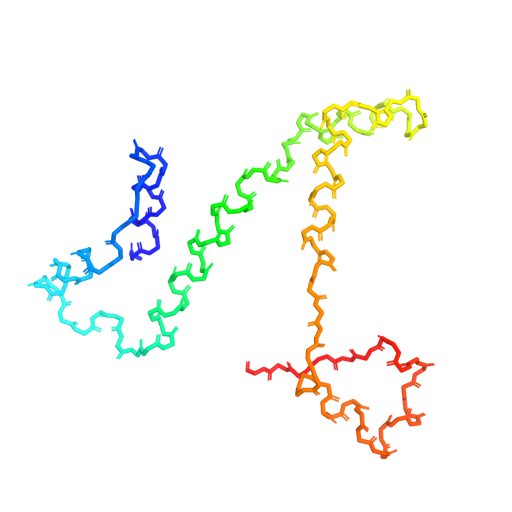N A CA 1
ATOM 861 C C . ASN A 1 107 ? -16.110 2.307 25.459 1.00 95.12 107 ASN A C 1
ATOM 863 O O . ASN A 1 107 ? -15.092 2.900 25.794 1.00 95.12 107 ASN A O 1
ATOM 867 N N . GLN A 1 108 ? -17.210 2.956 25.061 1.00 94.62 108 GLN A N 1
ATOM 868 C CA . GLN A 1 108 ? -17.263 4.415 24.895 1.00 94.62 108 GLN A CA 1
ATOM 869 C C . GLN A 1 108 ? -16.830 5.175 26.155 1.00 94.62 108 GLN A C 1
ATOM 871 O O . GLN A 1 108 ? -16.080 6.141 26.055 1.00 94.62 108 GLN A O 1
ATOM 876 N N . LEU A 1 109 ? -17.238 4.708 27.341 1.00 95.31 109 LEU A N 1
ATOM 877 C CA . LEU A 1 109 ? -16.860 5.308 28.629 1.00 95.31 109 LEU A CA 1
ATOM 878 C C . LEU A 1 109 ? -15.383 5.084 29.003 1.00 95.31 109 LEU A C 1
ATOM 880 O O . LEU A 1 109 ? -14.872 5.744 29.903 1.00 95.31 109 LEU A O 1
ATOM 884 N N . LYS A 1 110 ? -14.694 4.152 28.331 1.00 95.25 110 LYS A N 1
ATOM 885 C CA . LYS A 1 110 ? -13.257 3.884 28.512 1.00 95.25 110 LYS A CA 1
ATOM 886 C C . LYS A 1 110 ? -12.393 4.780 27.619 1.00 95.25 110 LYS A C 1
ATOM 888 O O . LYS A 1 110 ? -11.186 4.868 27.835 1.00 95.25 110 LYS A O 1
ATOM 893 N N . ASN A 1 111 ? -12.997 5.455 26.640 1.00 94.94 111 ASN A N 1
ATOM 894 C CA . ASN A 1 111 ? -12.299 6.342 25.719 1.00 94.94 111 ASN A CA 1
ATOM 895 C C . ASN A 1 111 ? -12.236 7.753 26.314 1.00 94.94 111 ASN A C 1
ATOM 897 O O . ASN A 1 111 ? -13.265 8.376 26.571 1.00 94.94 111 ASN A O 1
ATOM 901 N N . ARG A 1 112 ? -11.024 8.297 26.489 1.00 96.25 112 ARG A N 1
ATOM 902 C CA . ARG A 1 112 ? -10.844 9.698 26.921 1.00 96.25 112 ARG A CA 1
ATOM 903 C C . ARG A 1 112 ? -11.392 10.694 25.891 1.00 96.25 112 ARG A C 1
ATOM 905 O O . ARG A 1 112 ? -11.856 11.764 26.264 1.00 96.25 112 ARG A O 1
ATOM 912 N N . SER A 1 113 ? -11.307 10.355 24.608 1.00 92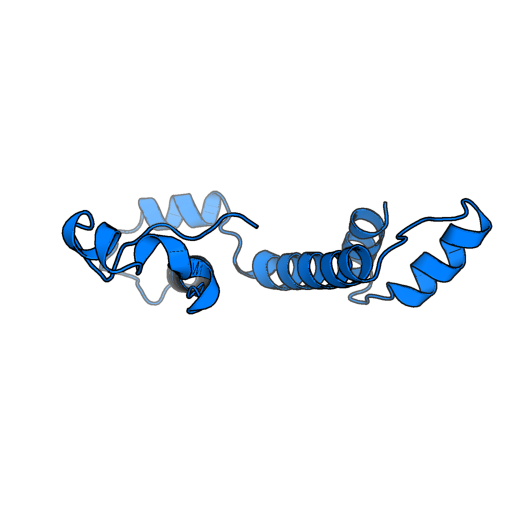.69 113 SER A N 1
ATOM 913 C CA . SER A 1 113 ? -11.847 11.128 23.490 1.00 92.69 113 SER A CA 1
ATOM 914 C C . SER A 1 113 ? -12.518 10.175 22.509 1.00 92.69 113 SER A C 1
ATOM 916 O O . SER A 1 113 ? -11.992 9.096 22.258 1.00 92.69 113 SER A O 1
ATOM 918 N N . GLN A 1 114 ? -13.647 10.589 21.933 1.00 88.62 114 GLN A N 1
ATOM 919 C CA . GLN A 1 114 ? -14.307 9.843 20.852 1.00 88.62 114 GLN A CA 1
ATOM 920 C C . GLN A 1 114 ? -13.667 10.113 19.480 1.00 88.62 114 GLN A C 1
ATOM 922 O O . GLN A 1 114 ? -13.935 9.392 18.529 1.00 88.62 114 GLN A O 1
ATOM 927 N N . GLN A 1 115 ? -12.818 11.141 19.367 1.00 89.81 115 GLN A N 1
ATOM 928 C CA . GLN A 1 115 ? -12.123 11.480 18.117 1.00 89.81 115 GLN A CA 1
ATOM 929 C C . GLN A 1 115 ? -10.842 10.664 17.915 1.00 89.81 115 GLN A C 1
ATOM 931 O O . GLN A 1 115 ? -10.430 10.429 16.786 1.00 89.81 115 GLN A O 1
ATOM 936 N N . PHE A 1 116 ? -10.203 10.244 19.009 1.00 91.31 116 PHE A N 1
ATOM 937 C CA . PHE A 1 116 ? -8.924 9.537 18.982 1.00 91.31 116 PHE A CA 1
ATOM 938 C C . PHE A 1 116 ? -9.096 8.166 19.617 1.00 91.31 116 PHE A C 1
ATOM 940 O O . PHE A 1 116 ? -8.867 7.980 20.814 1.00 91.31 116 PHE A O 1
ATOM 947 N N . VAL A 1 117 ? -9.535 7.221 18.796 1.00 94.25 117 VAL A N 1
ATOM 948 C CA . VAL A 1 117 ? -9.800 5.841 19.192 1.00 94.25 117 VAL A CA 1
ATOM 949 C C . VAL A 1 117 ? -8.976 4.866 18.347 1.00 94.25 117 VAL A C 1
ATOM 951 O O . VAL A 1 117 ? -8.663 5.176 17.195 1.00 94.25 117 VAL A O 1
ATOM 954 N N . PRO A 1 118 ? -8.583 3.707 18.903 1.00 92.75 118 PRO A N 1
ATOM 955 C CA . PRO A 1 118 ? -7.821 2.713 18.157 1.00 92.75 118 PRO A CA 1
ATOM 956 C C . PRO A 1 118 ? -8.650 2.125 17.010 1.00 92.75 118 PRO A C 1
ATOM 958 O O . PRO A 1 118 ? -9.851 1.888 17.161 1.00 92.75 118 PRO A O 1
ATOM 961 N N . VAL A 1 119 ? -7.981 1.868 15.884 1.00 94.06 119 VAL A N 1
ATOM 962 C CA . VAL A 1 119 ? -8.543 1.139 14.742 1.00 94.06 119 VAL A CA 1
ATOM 963 C C . VAL A 1 119 ? -8.377 -0.369 14.929 1.00 94.06 119 VAL A C 1
ATOM 965 O O . VAL A 1 119 ? -7.420 -0.817 15.560 1.00 94.06 119 VAL A O 1
ATOM 968 N N . GLU A 1 120 ? -9.296 -1.151 14.371 1.00 89.88 120 GLU A N 1
ATOM 969 C CA . GLU A 1 120 ? -9.157 -2.604 14.265 1.00 89.88 120 GLU A CA 1
ATOM 970 C C . GLU A 1 120 ? -7.968 -2.956 13.355 1.00 89.88 120 GLU A C 1
ATOM 972 O O . GLU A 1 120 ? -7.802 -2.367 12.285 1.00 89.88 120 GLU A O 1
ATOM 977 N N . CYS A 1 121 ? -7.168 -3.951 13.744 1.00 74.12 121 CYS A N 1
ATOM 978 C CA . CYS A 1 121 ? -6.232 -4.597 12.825 1.00 74.12 121 CYS A CA 1
ATOM 979 C C . CYS A 1 121 ? -6.973 -5.743 12.129 1.00 74.12 121 CYS A C 1
ATOM 981 O O . CYS A 1 121 ? -7.427 -6.667 12.805 1.00 74.12 121 CYS A O 1
ATOM 983 N N . SER A 1 122 ? -7.124 -5.660 10.805 1.00 56.25 122 SER A N 1
ATOM 984 C CA . SER A 1 122 ? -7.572 -6.793 9.976 1.00 56.25 122 SER A CA 1
ATOM 985 C C . SER A 1 122 ? -6.414 -7.735 9.672 1.00 56.25 122 SER A C 1
ATOM 987 O O . SER A 1 122 ? -5.284 -7.221 9.502 1.00 56.25 122 SER A O 1
#

Organism: NCBI:txid36148

Mean predicted aligned error: 6.84 Å

Foldseek 3Di:
DLLVVQVVCCVPPVDGDSPVVCVVCCVVPPPDQPDPVSVVVSVVVNVCCVLVVQLDQDPVLVVVCVPDDVPPPCVDPSVVSVVSNVCVVPVDDDDPQQCVVCPPPVNVVVDPDPVDTHGDDD

Solvent-accessible surface area (backbone atoms only — not comparable to full-atom values): 7537 Å² total; per-residue (Å²): 108,68,64,63,53,44,53,51,35,33,76,77,67,75,46,81,56,69,67,65,50,52,61,55,51,39,78,80,44,73,82,67,75,82,46,69,66,57,52,51,49,51,53,53,53,50,51,47,52,60,61,47,63,78,40,64,78,48,73,67,46,50,51,48,58,72,72,43,65,90,81,80,54,73,82,39,70,59,45,50,41,51,51,54,34,51,50,62,74,64,63,77,71,86,54,74,82,35,32,51,75,47,64,34,78,90,33,45,84,74,45,94,42,93,86,71,63,68,67,65,86,130

pLDDT: mean 88.59, std 8.59, range [56.25, 97.0]

Radius of gyration: 21.03 Å; Cα contacts (8 Å, |Δi|>4): 67; chains: 1; bounding box: 41×56×48 Å

Secondary structure (DSSP, 8-state):
-HHHHHHHHHHHHS---HHHHHHHHTTTSTTSS-SHHHHHHHHHHHHHHHHHHHHPPPHHHHHHHHHS-TTT-TTSHHHHHHHHHHHHHH-----GGGGHHHHSHHHHTT-S-SSS-PPPP-